Protein AF-A0A944SPV6-F1 (afdb_monomer)

Sequence (158 aa):
MVSVSSLAFTHEIPKPSINSGLVVVYDKAFDSLSGSGVTIDNSDIAVNFSLTYPVSPSIAFETGVISGFEASVDLPDSNSGTFHGKSYSTDGTLTLKAQTDTSYLAGMKFSTSVNKPLNFYARTGLIFWDVDFKVSGSGTLTYNGSTYNSKSFLKVDG

Secondary structure (DSSP, 8-state):
-----------PPPPPEEEEEEEEEE--TTGGG--TT-EEE-EEEEEEEEEEEEEETTEEEEEEEE--EEEEEEEPTT-EEEETTEEEEEES-EEEEEEE--EEEEEEEEES-SS-SS--EEEEEEEE-EEEEEEEESSEEEETTEEESSSEEEEEE-

Foldseek 3Di:
DDDDDDDDDPDPQDDKDKDKDKDKFFACQCVVVDDPPKDWFGIDIKIKIKIWGGPDLFKTKIKIKIAKDKIKMKDAAFDWDDHPNWTKTKHHIKMKMWIKHIKMWTWMKGWPDRPDPDIDIDIDTDIWIKIWIWMADDIWMQINNDIDYTGTDDIDTD

Mean predicted aligned error: 8.21 Å

pLDDT: mean 84.53, std 17.23, range [20.25, 96.44]

Radius of gyration: 22.78 Å; Cα contacts (8 Å, |Δi|>4): 383; chains: 1; bounding box: 41×46×62 Å

Structure (mmCIF, N/CA/C/O backbone):
data_AF-A0A944SPV6-F1
#
_entry.id   AF-A0A944SPV6-F1
#
loop_
_atom_site.group_PDB
_atom_site.id
_atom_site.type_symbol
_atom_site.label_atom_id
_atom_site.label_alt_id
_atom_site.label_comp_id
_atom_site.label_asym_id
_atom_site.label_entity_id
_atom_site.label_seq_id
_atom_site.pdbx_PDB_ins_code
_atom_site.Cartn_x
_atom_site.Cartn_y
_atom_site.Cartn_z
_atom_site.occupancy
_atom_site.B_iso_or_equiv
_atom_site.auth_seq_id
_atom_site.auth_comp_id
_atom_site.auth_asym_id
_atom_site.auth_atom_id
_atom_site.pdbx_PDB_model_num
ATOM 1 N N . MET A 1 1 ? -12.931 -37.633 37.323 1.00 31.72 1 MET A N 1
ATOM 2 C CA . MET A 1 1 ? -13.754 -36.482 37.749 1.00 31.72 1 MET A CA 1
ATOM 3 C C . MET A 1 1 ? -13.170 -35.253 37.069 1.00 31.72 1 MET A C 1
ATOM 5 O O . MET A 1 1 ? -12.058 -34.876 37.407 1.00 31.72 1 MET A O 1
ATOM 9 N N . VAL A 1 2 ? -13.819 -34.732 36.025 1.00 22.44 2 VAL A N 1
ATOM 10 C CA . VAL A 1 2 ? -13.346 -33.549 35.285 1.00 22.44 2 VAL A CA 1
ATOM 11 C C . VAL A 1 2 ? -14.117 -32.350 35.823 1.00 22.44 2 VAL A C 1
ATOM 13 O O . VAL A 1 2 ? -15.338 -32.311 35.706 1.00 22.44 2 VAL A O 1
ATOM 16 N N . SER A 1 3 ? -13.417 -31.419 36.467 1.00 20.25 3 SER A N 1
ATOM 17 C CA . SER A 1 3 ? -13.987 -30.145 36.907 1.00 20.25 3 SER A CA 1
ATOM 18 C C . SER A 1 3 ? -13.874 -29.149 35.759 1.00 20.25 3 SER A C 1
ATOM 20 O O . SER A 1 3 ? -12.768 -28.754 35.400 1.00 20.25 3 SER A O 1
ATOM 22 N N . VAL A 1 4 ? -15.006 -28.751 35.180 1.00 25.20 4 VAL A N 1
ATOM 23 C CA . VAL A 1 4 ? -15.086 -27.585 34.293 1.00 25.20 4 VAL A CA 1
ATOM 24 C C . VAL A 1 4 ? -15.522 -26.410 35.157 1.00 25.20 4 VAL A C 1
ATOM 26 O O . VAL A 1 4 ? -16.665 -26.351 35.600 1.00 25.20 4 VAL A O 1
ATOM 29 N N . SER A 1 5 ? -14.602 -25.490 35.429 1.00 23.42 5 SER A N 1
ATOM 30 C CA . SER A 1 5 ? -14.904 -24.255 36.151 1.00 23.42 5 SER A CA 1
ATOM 31 C C . SER A 1 5 ? -15.260 -23.168 35.137 1.00 23.42 5 SER A C 1
ATOM 33 O O . SER A 1 5 ? -14.377 -22.650 34.458 1.00 23.42 5 SER A O 1
ATOM 35 N N . SER A 1 6 ? -16.542 -22.818 35.013 1.00 26.31 6 SER A N 1
ATOM 36 C CA . SER A 1 6 ? -16.965 -21.627 34.267 1.00 26.31 6 SER A CA 1
ATOM 37 C C . SER A 1 6 ? -16.944 -20.409 35.191 1.00 26.31 6 SER A C 1
ATOM 39 O O . SER A 1 6 ? -17.763 -20.308 36.104 1.00 26.31 6 SER A O 1
ATOM 41 N N . LEU A 1 7 ? -16.029 -19.470 34.953 1.00 25.59 7 LEU A N 1
ATOM 42 C CA . LEU A 1 7 ? -16.092 -18.132 35.540 1.00 25.59 7 LEU A CA 1
ATOM 43 C C . LEU A 1 7 ? -16.896 -17.241 34.588 1.00 25.59 7 LEU A C 1
ATOM 45 O O . LEU A 1 7 ? -16.392 -16.830 33.546 1.00 25.59 7 LEU A O 1
ATOM 49 N N . ALA A 1 8 ? -18.156 -16.972 34.925 1.00 29.92 8 ALA A N 1
ATOM 50 C CA . ALA A 1 8 ? -18.963 -15.975 34.231 1.00 29.92 8 ALA A CA 1
ATOM 51 C C . ALA A 1 8 ? -18.825 -14.636 34.966 1.00 29.92 8 ALA A C 1
ATOM 53 O O . ALA A 1 8 ? -19.348 -14.468 36.066 1.00 29.92 8 ALA A O 1
ATOM 54 N N . PHE A 1 9 ? -18.114 -13.683 34.365 1.00 32.88 9 PHE A N 1
ATOM 55 C CA . PHE A 1 9 ? -18.128 -12.293 34.812 1.00 32.88 9 PHE A CA 1
ATOM 56 C C . PHE A 1 9 ? -19.240 -11.562 34.062 1.00 32.88 9 PHE A C 1
ATOM 58 O O . PHE A 1 9 ? -19.136 -11.353 32.855 1.00 32.88 9 PHE A O 1
ATOM 65 N N . THR A 1 10 ? -20.295 -11.143 34.761 1.00 35.97 10 THR A N 1
ATOM 66 C CA . THR A 1 10 ? -21.207 -10.129 34.220 1.00 35.97 10 THR A CA 1
ATOM 67 C C . THR A 1 10 ? -20.560 -8.764 34.460 1.00 35.97 10 THR A C 1
ATOM 69 O O . THR A 1 10 ? -20.739 -8.144 35.506 1.00 35.97 10 THR A O 1
ATOM 72 N N . HIS A 1 11 ? -19.734 -8.319 33.522 1.00 43.91 11 HIS A N 1
ATOM 73 C CA . HIS A 1 11 ? -19.372 -6.909 33.399 1.00 43.91 11 HIS A CA 1
ATOM 74 C C . HIS A 1 11 ? -20.128 -6.367 32.188 1.00 43.91 11 HIS A C 1
ATOM 76 O O . HIS A 1 11 ? -20.293 -7.112 31.221 1.00 43.91 11 HIS A O 1
ATOM 82 N N . GLU A 1 12 ? -20.622 -5.126 32.236 1.00 48.47 12 GLU A N 1
ATOM 83 C CA . GLU A 1 12 ? -21.206 -4.495 31.047 1.00 48.47 12 GLU A CA 1
ATOM 84 C C . GLU A 1 12 ? -20.219 -4.660 29.889 1.00 48.47 12 GLU A C 1
ATOM 86 O O . GLU A 1 12 ? -19.083 -4.189 29.961 1.00 48.47 12 GLU A O 1
ATOM 91 N N . ILE A 1 13 ? -20.624 -5.395 28.850 1.00 56.00 13 ILE A N 1
ATOM 92 C CA . ILE A 1 13 ? -19.838 -5.492 27.625 1.00 56.00 13 ILE A CA 1
ATOM 93 C C . ILE A 1 13 ? -19.772 -4.056 27.096 1.00 56.00 13 ILE A C 1
ATOM 95 O O . ILE A 1 13 ? -20.835 -3.457 26.889 1.00 56.00 13 ILE A O 1
ATOM 99 N N . PRO A 1 14 ? -18.571 -3.467 26.929 1.00 61.47 14 PRO A N 1
ATOM 100 C CA . PRO A 1 14 ? -18.457 -2.116 26.402 1.00 61.47 14 PRO A CA 1
ATOM 101 C C . PRO A 1 14 ? -19.241 -1.999 25.085 1.00 61.47 14 PRO A C 1
ATOM 103 O O . PRO A 1 14 ? -19.463 -2.980 24.379 1.00 61.47 14 PRO A O 1
ATOM 106 N N . LYS A 1 15 ? -19.741 -0.814 24.743 1.00 76.50 15 LYS A N 1
ATOM 107 C CA . LYS A 1 15 ? -20.532 -0.677 23.511 1.00 76.50 15 LYS A CA 1
ATOM 108 C C . LYS A 1 15 ? -19.613 -0.783 22.287 1.00 76.50 15 LYS A C 1
ATOM 110 O O . LYS A 1 15 ? -18.473 -0.317 22.365 1.00 76.50 15 LYS A O 1
ATOM 115 N N . PRO A 1 16 ? -20.089 -1.351 21.162 1.00 81.50 16 PRO A N 1
ATOM 116 C CA . PRO A 1 16 ? -19.362 -1.277 19.903 1.00 81.50 16 PRO A CA 1
ATOM 117 C C . PRO A 1 16 ? -18.999 0.173 19.579 1.00 81.50 16 PRO A C 1
ATOM 119 O O . PRO A 1 16 ? -19.791 1.084 19.833 1.00 81.50 16 PRO A O 1
ATOM 122 N N . SER A 1 17 ? -17.812 0.385 19.020 1.00 80.25 17 SER A N 1
ATOM 123 C CA . SER A 1 17 ? -17.331 1.721 18.670 1.00 80.25 17 SER A CA 1
ATOM 124 C C . SER A 1 17 ? -16.878 1.779 17.225 1.00 80.25 17 SER A C 1
ATOM 126 O O . SER A 1 17 ? -16.256 0.842 16.725 1.00 80.25 17 SER A O 1
ATOM 128 N N . ILE A 1 18 ? -17.146 2.912 16.587 1.00 81.25 18 ILE A N 1
ATOM 129 C CA . ILE A 1 18 ? -16.643 3.239 15.258 1.00 81.25 18 ILE A CA 1
ATO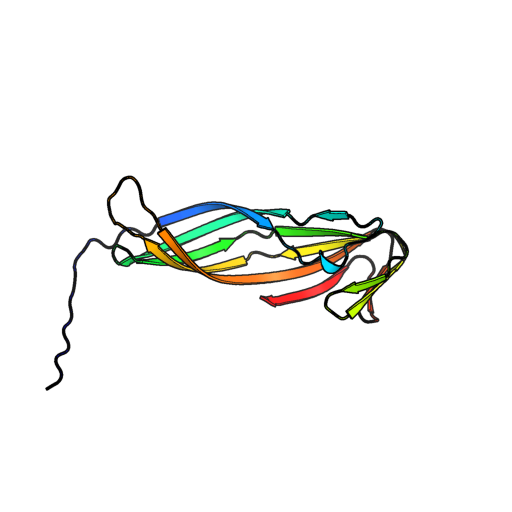M 130 C C . ILE A 1 18 ? -15.437 4.158 15.426 1.00 81.25 18 ILE A C 1
ATOM 132 O O . ILE A 1 18 ? -15.478 5.098 16.220 1.00 81.25 18 ILE A O 1
ATOM 136 N N . ASN A 1 19 ? -14.377 3.886 14.676 1.00 80.06 19 ASN A N 1
ATOM 137 C CA . ASN A 1 19 ? -13.201 4.731 14.590 1.00 80.06 19 ASN A CA 1
ATOM 138 C C . ASN A 1 19 ? -12.946 5.109 13.131 1.00 80.06 19 ASN A C 1
ATOM 140 O O . ASN A 1 19 ? -13.104 4.288 12.233 1.00 80.06 19 ASN A O 1
ATOM 144 N N . SER A 1 20 ? -12.515 6.343 12.904 1.00 85.12 20 SER A N 1
ATOM 145 C CA . SER A 1 20 ? -12.103 6.821 11.588 1.00 85.12 20 SER A CA 1
ATOM 146 C C . SER A 1 20 ? -10.866 7.690 11.719 1.00 85.12 20 SER A C 1
ATOM 148 O O . SER A 1 20 ? -10.722 8.415 12.705 1.00 85.12 20 SER A O 1
ATOM 150 N N . GLY A 1 21 ? -9.993 7.663 10.723 1.00 83.44 21 GLY A N 1
ATOM 151 C CA . GLY A 1 21 ? -8.818 8.521 10.716 1.00 83.44 21 GLY A CA 1
ATOM 152 C C . GLY A 1 21 ? -8.068 8.483 9.400 1.00 83.44 21 GLY A C 1
ATOM 153 O O . GLY A 1 21 ? -8.480 7.822 8.451 1.00 83.44 21 GLY A O 1
ATOM 154 N N . LEU A 1 22 ? -6.944 9.187 9.371 1.00 86.00 22 LEU A N 1
ATOM 155 C CA . LEU A 1 22 ? -5.997 9.151 8.265 1.00 86.00 22 LEU A CA 1
ATOM 156 C C . LEU A 1 22 ? -4.824 8.243 8.634 1.00 86.00 22 LEU A C 1
ATOM 158 O O . LEU A 1 22 ? -4.413 8.191 9.796 1.00 86.00 22 LEU A O 1
ATOM 162 N N . VAL A 1 23 ? -4.303 7.524 7.650 1.00 87.50 23 VAL A N 1
ATOM 163 C CA . VAL A 1 23 ? -3.104 6.694 7.743 1.00 87.50 23 VAL A CA 1
ATOM 164 C C . VAL A 1 23 ? -2.141 7.180 6.677 1.00 87.50 23 VAL A C 1
ATOM 166 O O . VAL A 1 23 ? -2.518 7.289 5.516 1.00 87.50 23 VAL A O 1
ATOM 169 N N . VAL A 1 24 ? -0.904 7.467 7.071 1.00 89.94 24 VAL A N 1
ATOM 170 C CA . VAL A 1 24 ? 0.181 7.660 6.108 1.00 89.94 24 VAL A CA 1
ATOM 171 C C . VAL A 1 24 ? 0.720 6.280 5.765 1.00 89.94 24 VAL A C 1
ATOM 173 O O . VAL A 1 24 ? 1.150 5.547 6.660 1.00 89.94 24 VAL A O 1
ATOM 176 N N . VAL A 1 25 ? 0.656 5.922 4.491 1.00 91.62 25 VAL A N 1
ATOM 177 C CA . VAL A 1 25 ? 1.162 4.657 3.971 1.00 91.62 25 VAL A CA 1
ATOM 178 C C . VAL A 1 25 ? 2.511 4.917 3.324 1.00 91.62 25 VAL A C 1
ATOM 180 O O . VAL A 1 25 ? 2.673 5.897 2.606 1.00 91.62 25 VAL A O 1
ATOM 183 N N . TYR A 1 26 ? 3.473 4.042 3.608 1.00 93.06 26 TYR A N 1
ATOM 184 C CA . TYR A 1 26 ? 4.760 4.010 2.929 1.00 93.06 26 TYR A CA 1
ATOM 185 C C . TYR A 1 26 ? 4.887 2.670 2.213 1.00 93.06 26 TYR A C 1
ATOM 187 O O . TYR A 1 26 ? 4.998 1.637 2.875 1.00 93.06 26 TYR A O 1
ATOM 195 N N . ASP A 1 27 ? 4.877 2.689 0.888 1.00 91.31 27 ASP A N 1
ATOM 196 C CA . ASP A 1 27 ? 5.054 1.510 0.047 1.00 91.31 27 ASP A CA 1
ATOM 197 C C . ASP A 1 27 ? 6.405 1.597 -0.668 1.00 91.31 27 ASP A C 1
ATOM 199 O O . ASP A 1 27 ? 6.788 2.641 -1.175 1.00 91.31 27 ASP A O 1
ATOM 203 N N . LYS A 1 28 ? 7.151 0.493 -0.659 1.00 92.00 28 LYS A N 1
ATOM 204 C CA . LYS A 1 28 ? 8.492 0.369 -1.244 1.00 92.00 28 LYS A CA 1
ATOM 205 C C . LYS A 1 28 ? 8.500 -0.498 -2.497 1.00 92.00 28 LYS A C 1
ATOM 207 O O . LYS A 1 28 ? 9.561 -0.986 -2.890 1.00 92.00 28 LYS A O 1
ATOM 212 N N . ALA A 1 29 ? 7.338 -0.716 -3.114 1.00 89.62 29 ALA A N 1
ATOM 213 C CA . ALA A 1 29 ? 7.184 -1.549 -4.300 1.00 89.62 29 ALA A CA 1
ATOM 214 C C . ALA A 1 29 ? 8.217 -1.222 -5.390 1.00 89.62 29 ALA A C 1
ATOM 216 O O . ALA A 1 29 ? 8.722 -2.136 -6.035 1.00 89.62 29 ALA A O 1
ATOM 217 N N . PHE A 1 30 ? 8.594 0.052 -5.553 1.00 94.38 30 PHE A N 1
ATOM 218 C CA . PHE A 1 30 ? 9.522 0.503 -6.593 1.00 94.38 30 PHE A CA 1
ATOM 219 C C . PHE A 1 30 ? 10.966 0.757 -6.134 1.00 94.38 30 PHE A C 1
ATOM 221 O O . PHE A 1 30 ? 11.799 1.092 -6.975 1.00 94.38 30 PHE A O 1
ATOM 228 N N . ASP A 1 31 ? 11.324 0.542 -4.861 1.00 92.81 31 ASP A N 1
ATOM 229 C CA . ASP A 1 31 ? 12.672 0.854 -4.336 1.00 92.81 31 ASP A CA 1
ATOM 230 C C . ASP A 1 31 ? 13.800 0.150 -5.114 1.00 92.81 31 ASP A C 1
ATOM 232 O O . ASP A 1 31 ? 14.894 0.697 -5.286 1.00 92.81 31 ASP A O 1
ATOM 236 N N . SER A 1 32 ? 13.536 -1.051 -5.644 1.00 91.25 32 SER A N 1
ATOM 237 C CA . SER A 1 32 ? 14.509 -1.806 -6.445 1.00 91.25 32 SER A CA 1
ATOM 238 C C . SER A 1 32 ? 14.837 -1.166 -7.799 1.00 91.25 32 SER A C 1
ATOM 240 O O . SER A 1 32 ? 15.793 -1.583 -8.444 1.00 91.25 32 SER A O 1
ATOM 242 N N . LEU A 1 33 ? 14.033 -0.198 -8.251 1.00 91.38 33 LEU A N 1
ATOM 243 C CA . LEU A 1 33 ? 14.228 0.540 -9.502 1.00 91.38 33 LEU A CA 1
ATOM 244 C C . LEU A 1 33 ? 15.070 1.807 -9.321 1.00 91.38 33 LEU A C 1
ATOM 246 O O . LEU A 1 33 ? 15.334 2.504 -10.299 1.00 91.38 33 LEU A O 1
ATOM 250 N N . SER A 1 34 ? 15.478 2.120 -8.088 1.00 90.81 34 SER A N 1
ATOM 251 C CA . SER A 1 34 ? 16.285 3.301 -7.793 1.00 90.81 34 SER A CA 1
ATOM 252 C C . SER A 1 34 ? 17.567 3.344 -8.635 1.00 90.81 34 SER A C 1
ATOM 254 O O . SER A 1 34 ? 18.259 2.346 -8.836 1.00 90.81 34 SER A O 1
ATOM 256 N N . GLY A 1 35 ? 17.879 4.526 -9.161 1.00 87.94 35 GLY A N 1
ATOM 257 C CA . GLY A 1 35 ? 18.978 4.704 -10.100 1.00 87.94 35 GLY A CA 1
ATOM 258 C C . GLY A 1 35 ? 19.042 6.118 -10.662 1.00 87.94 35 GLY A C 1
ATOM 259 O O . GLY A 1 35 ? 18.296 7.010 -10.259 1.00 87.94 35 GLY A O 1
ATOM 260 N N . SER A 1 36 ? 19.963 6.334 -11.599 1.00 87.44 36 SER A N 1
ATOM 261 C CA . SER A 1 36 ? 20.144 7.640 -12.237 1.00 87.44 36 SER A CA 1
ATOM 262 C C . SER A 1 36 ? 18.884 8.063 -12.995 1.00 87.44 36 SER A C 1
ATOM 264 O O . SER A 1 36 ? 18.389 7.316 -13.834 1.00 87.44 36 SER A O 1
ATOM 266 N N . GLY A 1 37 ? 18.387 9.273 -12.726 1.00 86.38 37 GLY A N 1
ATOM 267 C CA . GLY A 1 37 ? 17.226 9.847 -13.416 1.00 86.38 37 GLY A CA 1
ATOM 268 C C . GLY A 1 37 ? 15.868 9.263 -13.013 1.00 86.38 37 GLY A C 1
ATOM 269 O O . GLY A 1 37 ? 14.864 9.669 -13.588 1.00 86.38 37 GLY A O 1
ATOM 270 N N . VAL A 1 38 ? 15.829 8.345 -12.042 1.00 93.81 38 VAL A N 1
ATOM 271 C CA . VAL A 1 38 ? 14.594 7.751 -11.514 1.00 93.81 38 VAL A CA 1
ATOM 272 C C . VAL A 1 38 ? 14.086 8.577 -10.334 1.00 93.81 38 VAL A C 1
ATOM 274 O O . VAL A 1 38 ? 14.849 8.864 -9.411 1.00 93.81 38 VAL A O 1
ATOM 277 N N . THR A 1 39 ? 12.799 8.927 -10.342 1.00 94.94 39 THR A N 1
ATOM 278 C CA . THR A 1 39 ? 12.129 9.586 -9.205 1.00 94.94 39 THR A CA 1
ATOM 279 C C . THR A 1 39 ? 11.097 8.638 -8.621 1.00 94.94 39 THR A C 1
ATOM 281 O O . THR A 1 39 ? 10.276 8.117 -9.363 1.00 94.94 39 THR A O 1
ATOM 284 N N . ILE A 1 40 ? 11.141 8.398 -7.311 1.00 95.81 40 ILE A N 1
ATOM 285 C CA . ILE A 1 40 ? 10.229 7.480 -6.620 1.00 95.81 40 ILE A CA 1
ATOM 286 C C . ILE A 1 40 ? 9.404 8.276 -5.611 1.00 95.81 40 ILE A C 1
ATOM 288 O O . ILE A 1 40 ? 9.973 8.987 -4.780 1.00 95.81 40 ILE A O 1
ATOM 292 N N . ASP A 1 41 ? 8.085 8.114 -5.667 1.00 96.44 41 ASP A N 1
ATOM 293 C CA . ASP A 1 41 ? 7.152 8.552 -4.635 1.00 96.44 41 ASP A CA 1
ATOM 294 C C . ASP A 1 41 ? 6.552 7.329 -3.933 1.00 96.44 41 ASP A C 1
ATOM 296 O O . ASP A 1 41 ? 5.812 6.540 -4.522 1.00 96.44 41 ASP A O 1
ATOM 300 N N . ASN A 1 42 ? 6.910 7.173 -2.662 1.00 94.44 42 ASN A N 1
ATOM 301 C CA . ASN A 1 42 ? 6.599 6.003 -1.846 1.00 94.44 42 ASN A CA 1
ATOM 302 C C . ASN A 1 42 ? 5.504 6.271 -0.810 1.00 94.44 42 ASN A C 1
ATOM 304 O O . ASN A 1 42 ? 5.254 5.399 0.020 1.00 94.44 42 ASN A O 1
ATOM 308 N N . SER A 1 43 ? 4.924 7.472 -0.759 1.00 91.62 43 SER A N 1
ATOM 309 C CA . SER A 1 43 ? 4.021 7.837 0.332 1.00 91.62 43 SER A CA 1
ATOM 310 C C . SER A 1 43 ? 2.686 8.367 -0.141 1.00 91.62 43 SER A C 1
ATOM 312 O O . SER A 1 43 ? 2.633 9.241 -0.996 1.00 91.62 43 SER A O 1
ATOM 314 N N . ASP A 1 44 ? 1.622 7.915 0.512 1.00 93.50 44 ASP A N 1
ATOM 315 C CA . ASP A 1 44 ? 0.271 8.401 0.261 1.00 93.50 44 ASP A CA 1
ATOM 316 C C . ASP A 1 44 ? -0.551 8.425 1.557 1.00 93.50 44 ASP A C 1
ATOM 318 O O . ASP A 1 44 ? -0.172 7.848 2.583 1.00 93.50 44 ASP A O 1
ATOM 322 N N . ILE A 1 45 ? -1.675 9.136 1.535 1.00 88.00 45 ILE A N 1
ATOM 323 C CA . ILE A 1 45 ? -2.596 9.255 2.660 1.00 88.00 45 ILE A CA 1
ATOM 324 C C . ILE A 1 45 ? -3.857 8.457 2.350 1.00 88.00 45 ILE A C 1
ATOM 326 O O . ILE A 1 45 ? -4.645 8.818 1.482 1.00 88.00 45 ILE A O 1
ATOM 330 N N . ALA A 1 46 ? -4.103 7.427 3.154 1.00 91.38 46 ALA A N 1
ATOM 331 C CA . ALA A 1 46 ? -5.331 6.652 3.117 1.00 91.38 46 ALA A CA 1
ATOM 332 C C . ALA A 1 46 ? -6.274 7.038 4.263 1.00 91.38 46 ALA A C 1
ATOM 334 O O . ALA A 1 46 ? -5.859 7.432 5.356 1.00 91.38 46 ALA A O 1
ATOM 335 N N . VAL A 1 47 ? -7.572 6.867 4.046 1.00 88.56 47 VAL A N 1
ATOM 336 C CA . VAL A 1 47 ? -8.599 6.969 5.083 1.00 88.56 47 VAL A CA 1
ATOM 337 C C . VAL A 1 47 ? -8.843 5.580 5.661 1.00 88.56 47 VAL A C 1
ATOM 339 O O . VAL A 1 47 ? -9.091 4.638 4.917 1.00 88.56 47 VAL A O 1
ATOM 342 N N . ASN A 1 48 ? -8.825 5.444 6.987 1.00 87.56 48 ASN A N 1
ATOM 343 C CA . ASN A 1 48 ? -9.268 4.232 7.671 1.00 87.56 48 ASN A CA 1
ATOM 344 C C . ASN A 1 48 ? -10.647 4.427 8.298 1.00 87.56 48 ASN A C 1
ATOM 346 O O . ASN A 1 48 ? -10.948 5.482 8.861 1.00 87.56 48 ASN A O 1
ATOM 350 N N . PHE A 1 49 ? -11.448 3.369 8.253 1.00 86.31 49 PHE A N 1
ATOM 351 C CA . PHE A 1 49 ? -12.687 3.239 9.001 1.00 86.31 49 PHE A CA 1
ATOM 352 C C . PHE A 1 49 ? -12.723 1.860 9.650 1.00 86.31 49 PHE A C 1
ATOM 354 O O . PHE A 1 49 ? -12.557 0.855 8.964 1.00 86.31 49 PHE A O 1
ATOM 361 N N . SER A 1 50 ? -12.949 1.782 10.958 1.00 86.94 50 SER A N 1
ATOM 362 C CA . SER A 1 50 ? -13.014 0.508 11.668 1.00 86.94 50 SER A CA 1
ATOM 363 C C . SER A 1 50 ? -14.165 0.429 12.661 1.00 86.94 50 SER A C 1
ATOM 365 O O . SER A 1 50 ? -14.569 1.408 13.287 1.00 86.94 50 SER A O 1
ATOM 367 N N . LEU A 1 51 ? -14.682 -0.785 12.808 1.00 89.19 51 LEU A N 1
ATOM 368 C CA . LEU A 1 51 ? -15.641 -1.193 13.814 1.00 89.19 51 LEU A CA 1
ATOM 369 C C . LEU A 1 51 ? -14.914 -2.043 14.857 1.00 89.19 51 LEU A C 1
ATOM 371 O O . LEU A 1 51 ? -14.294 -3.056 14.538 1.00 89.19 51 LEU A O 1
ATOM 375 N N . THR A 1 52 ? -15.009 -1.633 16.116 1.00 90.19 5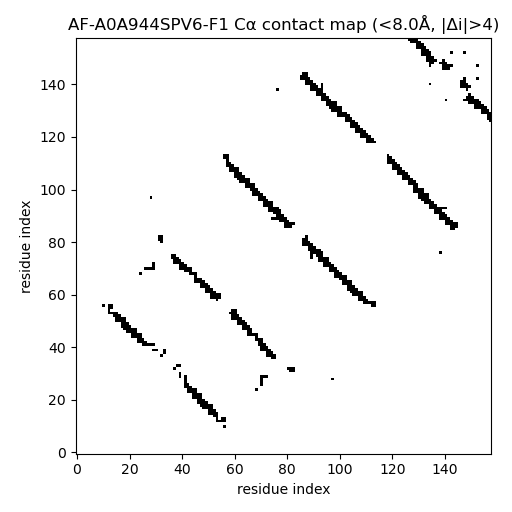2 THR A N 1
ATOM 376 C CA . THR A 1 52 ? -14.481 -2.365 17.269 1.00 90.19 52 THR A CA 1
ATOM 377 C C . THR A 1 52 ? -15.639 -2.992 18.035 1.00 90.19 52 THR A C 1
ATOM 379 O O . THR A 1 52 ? -16.511 -2.278 18.533 1.00 90.19 52 THR A O 1
ATOM 382 N N . TYR A 1 53 ? -15.636 -4.317 18.154 1.00 90.44 53 TYR A N 1
ATOM 383 C CA . TYR A 1 53 ? -16.597 -5.086 18.933 1.00 90.44 53 TYR A CA 1
ATOM 384 C C . TYR A 1 53 ? -15.914 -5.681 20.175 1.00 90.44 53 TYR A C 1
ATOM 386 O O . TYR A 1 53 ? -15.124 -6.620 20.057 1.00 90.44 53 TYR A O 1
ATOM 394 N N . PRO A 1 54 ? -16.163 -5.147 21.376 1.00 88.69 54 PRO A N 1
ATOM 395 C CA . PRO A 1 54 ? -15.564 -5.660 22.602 1.00 88.69 54 PRO A CA 1
ATOM 396 C C . PRO A 1 54 ? -16.140 -7.033 22.961 1.00 88.69 54 PRO A C 1
ATOM 398 O O . PRO A 1 54 ? -17.349 -7.235 22.984 1.00 88.69 54 PRO A O 1
ATOM 401 N N . VAL A 1 55 ? -15.249 -7.976 23.263 1.00 88.38 55 VAL A N 1
ATOM 402 C CA . VAL A 1 55 ? -15.589 -9.345 23.690 1.00 88.38 55 VAL A CA 1
ATOM 403 C C . VAL A 1 55 ? -15.281 -9.569 25.170 1.00 88.38 55 VAL A C 1
ATOM 405 O O . VAL A 1 55 ? -15.803 -10.489 25.792 1.00 88.38 55 VAL A O 1
ATOM 408 N N . SER A 1 56 ? -14.436 -8.716 25.751 1.00 84.44 56 SER A N 1
ATOM 409 C CA . SER A 1 56 ? -14.161 -8.642 27.182 1.00 84.44 56 SER A CA 1
ATOM 410 C C . SER A 1 56 ? -13.777 -7.202 27.559 1.00 84.44 56 SER A C 1
ATOM 412 O O . SER A 1 56 ? -13.575 -6.371 26.670 1.00 84.44 56 SER A O 1
ATOM 414 N N . PRO A 1 57 ? -13.629 -6.871 28.854 1.00 82.19 57 PRO A N 1
ATOM 415 C CA . PRO A 1 57 ? -13.278 -5.511 29.264 1.00 82.19 57 PRO A CA 1
ATOM 416 C C . PRO A 1 57 ? -11.925 -5.018 28.711 1.00 82.19 57 PRO A C 1
ATOM 418 O O . PRO A 1 57 ? -11.707 -3.816 28.583 1.00 82.19 57 PRO A O 1
ATOM 421 N N . SER A 1 58 ? -11.023 -5.936 28.349 1.00 85.31 58 SER A N 1
ATOM 422 C CA . SER A 1 58 ? -9.683 -5.622 27.834 1.00 85.31 58 SER A CA 1
ATOM 423 C C . SER A 1 58 ? -9.441 -6.103 26.404 1.00 85.31 58 SER A C 1
ATOM 425 O O . SER A 1 58 ? -8.367 -5.841 25.869 1.00 85.31 58 SER A O 1
ATOM 427 N N . ILE A 1 59 ? -10.386 -6.815 25.785 1.00 88.31 59 ILE A N 1
ATOM 428 C CA . ILE A 1 59 ? -10.205 -7.430 24.465 1.00 88.31 59 ILE A CA 1
ATOM 429 C C . ILE A 1 59 ? -11.381 -7.068 23.566 1.00 88.31 59 ILE A C 1
ATOM 431 O O . ILE A 1 59 ? -12.542 -7.214 23.950 1.00 88.31 59 ILE A O 1
ATOM 435 N N . ALA A 1 60 ? -11.079 -6.653 22.342 1.00 90.38 60 ALA A N 1
ATOM 436 C CA . ALA A 1 60 ? -12.068 -6.422 21.304 1.00 90.38 60 ALA A CA 1
ATOM 437 C C . ALA A 1 60 ? -11.641 -7.047 19.979 1.00 90.38 60 ALA A C 1
ATOM 439 O O . ALA A 1 60 ? -10.455 -7.126 19.679 1.00 90.38 60 ALA A O 1
ATOM 440 N N . PHE A 1 61 ? -12.617 -7.468 19.188 1.00 94.06 61 PHE A N 1
ATOM 441 C CA . PHE A 1 61 ? -12.437 -7.729 17.770 1.00 94.06 61 PHE A CA 1
ATOM 442 C C . PHE A 1 61 ? -12.477 -6.401 17.008 1.00 94.06 61 PHE A C 1
ATOM 444 O O . PHE A 1 61 ? -13.283 -5.527 17.326 1.00 94.06 61 PHE A O 1
ATOM 451 N N . GLU A 1 62 ? -11.621 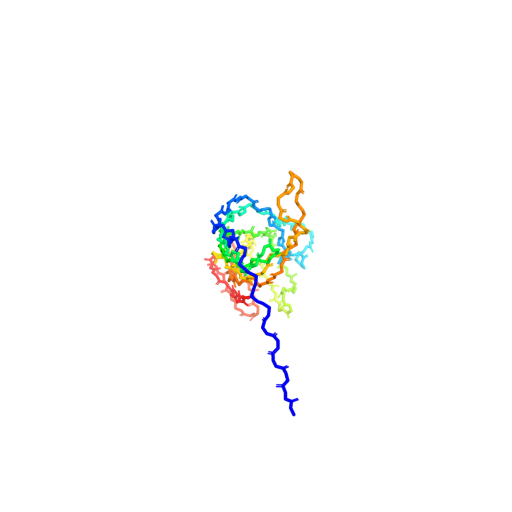-6.240 16.008 1.00 92.31 62 GLU A N 1
ATOM 452 C CA . GLU A 1 62 ? -11.623 -5.090 15.111 1.00 92.31 62 GLU A CA 1
ATOM 453 C C . GLU A 1 62 ? -11.725 -5.564 13.669 1.00 92.31 62 GLU A C 1
ATOM 455 O O . GLU A 1 62 ? -11.001 -6.455 13.236 1.00 92.31 62 GLU A O 1
ATOM 460 N N . THR A 1 63 ? -12.609 -4.929 12.913 1.00 94.69 63 THR A N 1
ATOM 461 C CA . THR A 1 63 ? -12.638 -5.036 11.458 1.00 94.69 63 THR A CA 1
ATOM 462 C C . THR A 1 63 ? -12.714 -3.645 10.862 1.00 94.69 63 THR A C 1
ATOM 464 O O . THR A 1 63 ? -13.194 -2.718 11.513 1.00 94.69 63 THR A O 1
ATOM 467 N N . GLY A 1 64 ? -12.225 -3.460 9.648 1.00 92.75 64 GLY A N 1
ATOM 468 C CA . GLY A 1 64 ? -12.303 -2.166 9.006 1.00 92.75 64 GLY A CA 1
ATOM 469 C C . GLY A 1 64 ? -11.859 -2.189 7.566 1.00 92.75 64 GLY A C 1
ATOM 470 O O . GLY A 1 64 ? -11.484 -3.226 7.026 1.00 92.75 64 GLY A O 1
ATOM 471 N N . VAL A 1 65 ? -11.916 -1.012 6.973 1.00 94.44 65 VAL A N 1
ATOM 472 C CA . VAL A 1 65 ? -11.496 -0.741 5.611 1.00 94.44 65 VAL A CA 1
ATOM 473 C C . VAL A 1 65 ? -10.480 0.386 5.618 1.00 94.44 65 VAL A C 1
ATOM 475 O O . VAL A 1 65 ? -10.546 1.303 6.444 1.00 94.44 65 VAL A O 1
ATOM 478 N N . ILE A 1 66 ? -9.536 0.306 4.697 1.00 93.88 66 ILE A N 1
ATOM 479 C CA . ILE A 1 66 ? -8.570 1.354 4.400 1.00 93.88 66 ILE A CA 1
ATOM 480 C C . ILE A 1 66 ? -8.797 1.704 2.933 1.00 93.88 66 ILE A C 1
ATOM 482 O O . ILE A 1 66 ? -8.871 0.808 2.092 1.00 93.88 66 ILE A O 1
ATOM 486 N N . SER A 1 67 ? -8.990 2.986 2.631 1.00 93.06 67 SER A N 1
ATOM 487 C CA . SER A 1 67 ? -9.144 3.436 1.249 1.00 93.06 67 SER A CA 1
ATOM 488 C C . SER A 1 67 ? -7.913 3.071 0.427 1.00 93.06 67 SER A C 1
ATOM 490 O O . SER A 1 67 ? -6.831 2.876 0.982 1.00 93.06 67 SER A O 1
ATOM 492 N N . GLY A 1 68 ? -8.076 3.040 -0.893 1.00 92.75 68 GLY A N 1
ATOM 493 C CA . GLY A 1 68 ? -6.942 2.850 -1.785 1.00 92.75 68 GLY A CA 1
ATOM 494 C C . GLY A 1 68 ? -5.857 3.909 -1.587 1.00 92.75 68 GLY A C 1
ATOM 495 O O . GLY A 1 68 ? -6.142 5.021 -1.130 1.00 92.75 68 GLY A O 1
ATOM 496 N N . PHE A 1 69 ? -4.631 3.522 -1.914 1.00 93.38 69 PHE A N 1
ATOM 497 C CA . PHE A 1 69 ? -3.426 4.344 -1.844 1.00 93.38 69 PHE A CA 1
ATOM 498 C C . PHE A 1 69 ? -2.484 3.978 -2.993 1.00 93.38 69 PHE A C 1
ATOM 500 O O . PHE A 1 69 ? -2.570 2.877 -3.544 1.00 93.38 69 PHE A O 1
ATOM 507 N N . GLU A 1 70 ? -1.597 4.891 -3.370 1.00 95.50 70 GLU A N 1
ATOM 508 C CA . GLU A 1 70 ? -0.711 4.725 -4.522 1.00 95.50 70 GLU A CA 1
ATOM 509 C C . GLU A 1 70 ? 0.759 4.991 -4.173 1.00 95.50 70 GLU A C 1
ATOM 511 O O . GLU A 1 70 ? 1.084 5.939 -3.468 1.00 95.50 70 GLU A O 1
ATOM 516 N N . ALA A 1 71 ? 1.660 4.185 -4.735 1.00 95.88 71 ALA A N 1
ATOM 517 C CA . ALA A 1 71 ? 3.061 4.560 -4.923 1.00 95.88 71 ALA A CA 1
ATOM 518 C C . ALA A 1 71 ? 3.352 4.730 -6.414 1.00 95.88 71 ALA A C 1
ATOM 520 O O . ALA A 1 71 ? 2.699 4.111 -7.262 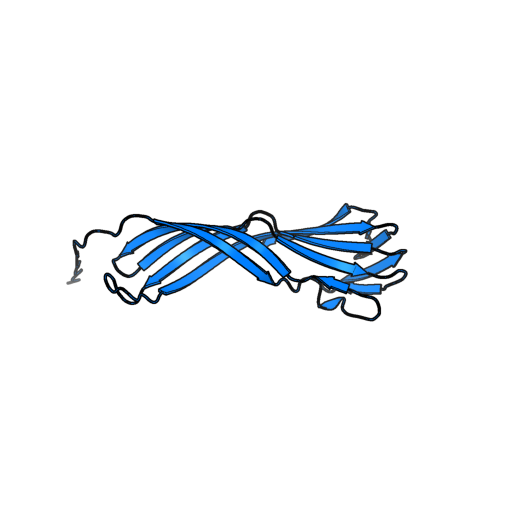1.00 95.88 71 ALA A O 1
ATOM 521 N N . SER A 1 72 ? 4.343 5.549 -6.757 1.00 96.44 72 SER A N 1
ATOM 522 C CA . SER A 1 72 ? 4.709 5.786 -8.150 1.00 96.44 72 SER A CA 1
ATOM 523 C C . SER A 1 72 ? 6.210 5.918 -8.369 1.00 96.44 72 SER A C 1
ATOM 525 O O . SER A 1 72 ? 6.979 6.224 -7.461 1.00 96.44 72 SER A O 1
ATOM 527 N N . VAL A 1 73 ? 6.637 5.652 -9.599 1.00 96.12 73 VAL A N 1
ATOM 528 C CA . VAL A 1 73 ? 8.014 5.849 -10.044 1.00 96.12 73 VAL A CA 1
ATOM 529 C C . VAL A 1 73 ? 8.031 6.399 -11.459 1.00 96.12 73 VAL A C 1
ATOM 531 O O . VAL A 1 73 ? 7.401 5.845 -12.360 1.00 96.12 73 VAL A O 1
ATOM 534 N N . ASP A 1 74 ? 8.799 7.460 -11.661 1.00 94.94 74 ASP A N 1
ATOM 535 C CA . ASP A 1 74 ? 9.115 8.001 -12.973 1.00 94.94 74 ASP A CA 1
ATOM 536 C C . ASP A 1 74 ? 10.440 7.416 -13.454 1.00 94.94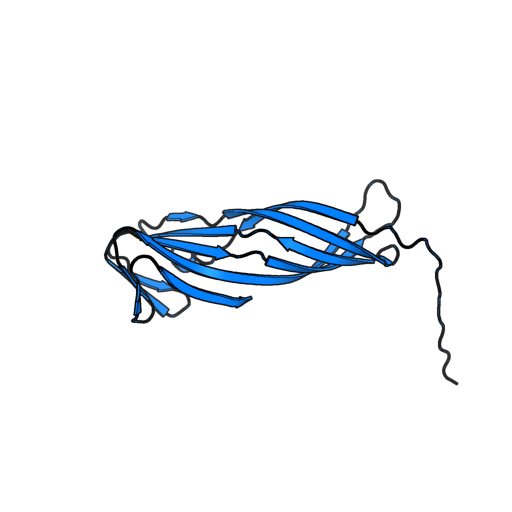 74 ASP A C 1
ATOM 538 O O . ASP A 1 74 ? 11.496 7.599 -12.839 1.00 94.94 74 ASP A O 1
ATOM 542 N N . LEU A 1 75 ? 10.371 6.697 -14.569 1.00 93.38 75 LEU A N 1
ATOM 543 C CA . LEU A 1 75 ? 11.499 6.104 -15.261 1.00 93.38 75 LEU A CA 1
ATOM 544 C C . LEU A 1 75 ? 11.906 6.989 -16.448 1.00 93.38 75 LEU A C 1
ATOM 546 O O . LEU A 1 75 ? 11.050 7.358 -17.261 1.00 93.38 75 LEU A O 1
ATOM 550 N N . PRO A 1 76 ? 13.207 7.296 -16.589 1.00 90.38 76 PRO A N 1
ATOM 551 C CA . PRO A 1 76 ? 13.720 7.996 -17.752 1.00 90.38 76 PRO A CA 1
ATOM 552 C C . PRO A 1 76 ? 13.652 7.112 -19.004 1.00 90.38 76 PRO A C 1
ATOM 554 O O . PRO A 1 76 ? 13.448 5.895 -18.939 1.00 90.38 76 PRO A O 1
ATOM 557 N N . ASP A 1 77 ? 13.854 7.751 -20.151 1.00 89.00 77 ASP A N 1
ATOM 558 C CA . ASP A 1 77 ? 13.980 7.069 -21.433 1.00 89.00 77 ASP A CA 1
ATOM 559 C C . ASP A 1 77 ? 15.138 6.052 -21.428 1.00 89.00 77 ASP A C 1
ATOM 561 O O . ASP A 1 77 ? 16.186 6.282 -20.818 1.00 89.00 77 ASP A O 1
ATOM 565 N N . SER A 1 78 ? 14.940 4.936 -22.134 1.00 86.81 78 SER A N 1
ATOM 566 C CA . SER A 1 78 ? 15.943 3.897 -22.378 1.00 86.81 78 SER A CA 1
ATOM 567 C C . SER A 1 78 ? 16.527 3.283 -21.097 1.00 86.81 78 SER A C 1
ATOM 569 O O . SER A 1 78 ? 17.716 2.962 -21.026 1.00 86.81 78 SER A O 1
ATOM 571 N N . ASN A 1 79 ? 15.692 3.104 -20.071 1.00 90.25 79 ASN A N 1
ATOM 572 C CA . ASN A 1 79 ? 16.067 2.474 -18.808 1.00 90.25 79 ASN A CA 1
ATOM 573 C C . ASN A 1 79 ? 15.793 0.963 -18.848 1.00 90.25 79 ASN A C 1
ATOM 575 O O . ASN A 1 79 ? 14.840 0.501 -19.470 1.00 90.25 79 ASN A O 1
ATOM 579 N N . SER A 1 80 ? 16.624 0.160 -18.188 1.00 91.06 80 SER A N 1
ATOM 580 C CA . SER A 1 80 ? 16.438 -1.290 -18.119 1.00 91.06 80 SER A CA 1
ATOM 581 C C . SER A 1 80 ? 17.049 -1.884 -16.859 1.00 91.06 80 SER A C 1
ATOM 583 O O . SER A 1 80 ? 17.962 -1.322 -16.254 1.00 91.06 80 SER A O 1
ATOM 585 N N . GLY A 1 81 ? 16.547 -3.049 -16.461 1.00 90.81 81 GLY A N 1
ATOM 586 C CA . GLY A 1 81 ? 17.041 -3.752 -15.286 1.00 90.81 81 GLY A CA 1
ATOM 587 C C . GLY A 1 81 ? 16.142 -4.908 -14.880 1.00 90.81 81 GLY A C 1
ATOM 588 O O . GLY A 1 81 ? 15.506 -5.549 -15.718 1.00 90.81 81 GLY A O 1
ATOM 589 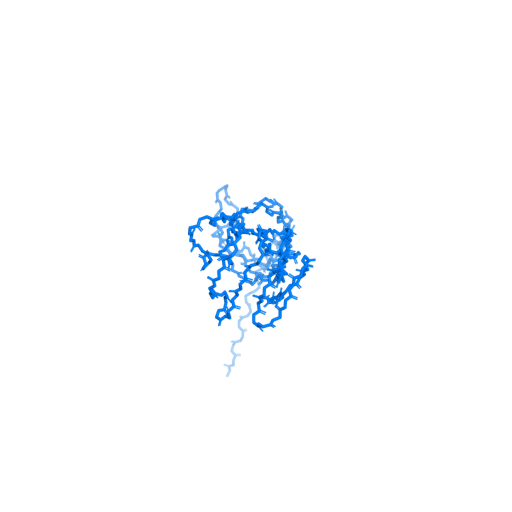N N . THR A 1 82 ? 16.078 -5.159 -13.574 1.00 91.12 82 THR A N 1
ATOM 590 C CA . THR A 1 82 ? 15.266 -6.229 -12.987 1.00 91.12 82 THR A CA 1
ATOM 591 C C . THR A 1 82 ? 14.250 -5.644 -12.011 1.00 91.12 82 THR A C 1
ATOM 593 O O . THR A 1 82 ? 14.614 -4.886 -11.119 1.00 91.12 82 THR A O 1
ATOM 596 N N . PHE A 1 83 ? 12.984 -6.036 -12.151 1.00 90.50 83 PHE A N 1
ATOM 597 C CA . PHE A 1 83 ? 11.872 -5.635 -11.291 1.00 90.50 83 PHE A CA 1
ATOM 598 C C . PHE A 1 83 ? 11.084 -6.874 -10.844 1.00 90.50 83 PHE A C 1
ATOM 600 O O . PHE A 1 83 ? 10.639 -7.667 -11.679 1.00 90.50 83 PHE A O 1
ATOM 607 N N . HIS A 1 84 ? 10.966 -7.100 -9.530 1.00 87.75 84 HIS A N 1
ATOM 608 C CA . HIS A 1 84 ? 10.425 -8.345 -8.950 1.00 87.75 84 HIS A CA 1
ATOM 609 C C . HIS A 1 84 ? 11.024 -9.631 -9.561 1.00 87.75 84 HIS A C 1
ATOM 611 O O . HIS A 1 84 ? 10.320 -10.592 -9.865 1.00 87.75 84 HIS A O 1
ATOM 617 N N . GLY A 1 85 ? 12.341 -9.639 -9.792 1.00 88.69 85 GLY A N 1
ATOM 618 C CA . GLY A 1 85 ? 13.056 -10.797 -10.344 1.00 88.69 85 GLY A CA 1
ATOM 619 C C . GLY A 1 85 ? 12.857 -11.038 -11.845 1.00 88.69 85 GLY A C 1
ATOM 620 O O . GLY A 1 85 ? 13.383 -12.018 -12.367 1.00 88.69 85 GLY A O 1
ATOM 621 N N . LYS A 1 86 ? 12.137 -10.159 -12.553 1.00 92.06 86 LYS A N 1
ATOM 622 C CA . LYS A 1 86 ? 11.933 -10.242 -14.006 1.00 92.06 86 LYS A CA 1
ATOM 623 C C . LYS A 1 86 ? 12.602 -9.071 -14.713 1.00 92.06 86 LYS A C 1
ATOM 625 O O . LYS A 1 86 ? 12.670 -7.976 -14.160 1.00 92.06 86 LYS A O 1
ATOM 630 N N . SER A 1 87 ? 13.091 -9.291 -15.929 1.00 93.50 87 SER A N 1
ATOM 631 C CA . SER A 1 87 ? 13.691 -8.221 -16.724 1.00 93.50 87 SER A CA 1
ATOM 632 C C . SER A 1 87 ? 12.646 -7.187 -17.145 1.00 93.50 87 SER A C 1
ATOM 634 O O . SER A 1 87 ? 11.501 -7.533 -17.465 1.00 93.50 87 SER A O 1
ATOM 636 N N . TYR A 1 88 ? 13.057 -5.922 -17.163 1.00 93.44 88 TYR A N 1
ATOM 637 C CA . TYR A 1 88 ? 12.276 -4.823 -17.713 1.00 93.44 88 TYR A CA 1
ATOM 638 C C . TYR A 1 88 ? 13.137 -3.912 -18.596 1.00 93.44 88 TYR A C 1
ATOM 640 O O . TYR A 1 88 ? 14.349 -3.801 -18.390 1.00 93.44 88 TYR A O 1
ATOM 648 N N . SER A 1 89 ? 12.503 -3.241 -19.554 1.00 92.69 89 SER A N 1
ATOM 649 C CA . SER A 1 89 ? 13.096 -2.151 -20.330 1.00 92.69 89 SER A CA 1
ATOM 650 C C . SER A 1 89 ? 12.045 -1.115 -20.726 1.00 92.69 89 SER A C 1
ATOM 652 O O . SER A 1 89 ? 10.886 -1.465 -20.958 1.00 92.69 89 SER A O 1
ATOM 654 N N . THR A 1 90 ? 12.452 0.145 -20.831 1.00 92.25 90 THR A N 1
ATOM 655 C CA . THR A 1 90 ? 11.622 1.268 -21.268 1.00 92.25 90 THR A CA 1
ATOM 656 C C . THR A 1 90 ? 12.129 1.821 -22.596 1.00 92.25 90 THR A C 1
ATOM 658 O O . THR A 1 90 ? 13.330 1.841 -22.855 1.00 92.25 90 THR A O 1
ATOM 661 N N . ASP A 1 91 ? 11.200 2.246 -23.443 1.00 90.31 91 ASP A N 1
ATOM 662 C CA . ASP A 1 91 ? 11.462 2.993 -24.676 1.00 90.31 91 ASP A CA 1
ATOM 663 C C . ASP A 1 91 ? 10.606 4.259 -24.608 1.00 90.31 91 ASP A C 1
ATOM 665 O O . ASP A 1 91 ? 9.398 4.188 -24.839 1.00 90.31 91 ASP A O 1
ATOM 669 N N . GLY A 1 92 ? 11.192 5.365 -24.147 1.00 89.56 92 GLY A N 1
ATOM 670 C CA . GLY A 1 92 ? 10.525 6.595 -23.712 1.00 89.56 92 GLY A CA 1
ATOM 671 C C . GLY A 1 92 ? 10.387 6.757 -22.188 1.00 89.56 92 GLY A C 1
ATOM 672 O O . GLY A 1 92 ? 10.577 5.823 -21.408 1.00 89.56 92 GLY A O 1
ATOM 673 N N . THR A 1 93 ? 10.031 7.973 -21.761 1.00 91.50 93 THR A N 1
ATOM 674 C CA . THR A 1 93 ? 9.748 8.304 -20.353 1.00 91.50 93 THR A CA 1
ATOM 675 C C . THR A 1 93 ? 8.417 7.701 -19.911 1.00 91.50 93 THR A C 1
ATOM 677 O O . THR A 1 93 ? 7.398 7.856 -20.596 1.00 91.50 93 THR A O 1
ATOM 680 N N . LEU A 1 94 ? 8.415 7.037 -18.755 1.00 94.00 94 LEU A N 1
ATOM 681 C CA . LEU A 1 94 ? 7.257 6.315 -18.232 1.00 94.00 94 LEU A CA 1
ATOM 682 C C . LEU A 1 94 ? 7.052 6.576 -16.746 1.00 94.00 94 LEU A C 1
ATOM 684 O O . LEU A 1 94 ? 8.012 6.623 -15.991 1.00 94.00 94 LEU A O 1
ATOM 688 N N . THR A 1 95 ? 5.794 6.618 -16.327 1.00 95.00 95 THR A N 1
ATOM 689 C CA . THR A 1 95 ? 5.401 6.581 -14.918 1.00 95.00 95 THR A CA 1
ATOM 690 C C . THR A 1 95 ? 4.762 5.229 -14.635 1.00 95.00 95 THR A C 1
ATOM 692 O O . THR A 1 95 ? 3.759 4.867 -15.267 1.00 95.00 95 THR A O 1
ATOM 695 N N . LEU A 1 96 ? 5.330 4.478 -13.693 1.00 94.56 96 LEU A N 1
ATOM 696 C CA . LEU A 1 96 ? 4.705 3.284 -13.133 1.00 94.56 96 LEU A CA 1
ATOM 697 C C . LEU A 1 96 ? 3.986 3.653 -11.837 1.00 94.56 96 LEU A C 1
ATOM 699 O O . LEU A 1 96 ? 4.493 4.443 -11.048 1.00 94.56 96 LEU A O 1
ATOM 703 N N . LYS A 1 97 ? 2.810 3.073 -11.619 1.00 95.88 97 LYS A N 1
ATOM 704 C CA . LYS A 1 97 ? 1.985 3.271 -10.423 1.00 95.88 97 LYS A CA 1
ATOM 705 C C . LYS A 1 97 ? 1.613 1.919 -9.841 1.00 95.88 97 LYS A C 1
ATOM 707 O O . LYS A 1 97 ? 1.187 1.046 -10.592 1.00 95.88 97 LYS A O 1
ATOM 712 N N . ALA A 1 98 ? 1.769 1.755 -8.537 1.00 95.38 98 ALA A N 1
ATOM 713 C CA . ALA A 1 98 ? 1.243 0.638 -7.768 1.00 95.38 98 ALA A CA 1
ATOM 714 C C . ALA A 1 98 ? 0.012 1.166 -7.036 1.00 95.38 98 ALA A C 1
ATOM 716 O O . ALA A 1 98 ? 0.145 1.939 -6.091 1.00 95.38 98 ALA A O 1
ATOM 717 N N . GLN A 1 99 ? -1.177 0.828 -7.530 1.00 95.00 99 GLN A N 1
ATOM 718 C CA . GLN A 1 99 ? -2.438 1.273 -6.943 1.00 95.00 99 GLN A CA 1
ATOM 719 C C . GLN A 1 99 ? -3.015 0.151 -6.106 1.00 95.00 99 GLN A C 1
ATOM 721 O O . GLN A 1 99 ? -3.335 -0.910 -6.637 1.00 95.00 99 GLN A O 1
ATOM 726 N N . THR A 1 100 ? -3.156 0.411 -4.814 1.00 95.38 100 THR A N 1
ATOM 727 C CA . THR A 1 100 ? -3.866 -0.481 -3.910 1.00 95.38 100 THR A CA 1
ATOM 728 C C . THR A 1 100 ? -5.341 -0.113 -3.907 1.00 95.38 100 THR A C 1
ATOM 730 O O . THR A 1 100 ? -5.689 1.056 -3.726 1.00 95.38 100 THR A O 1
ATOM 733 N N . ASP A 1 101 ? -6.210 -1.100 -4.101 1.00 94.19 101 ASP A N 1
ATOM 734 C CA . ASP A 1 101 ? -7.656 -0.931 -3.955 1.00 94.19 101 ASP A CA 1
ATOM 735 C C . ASP A 1 101 ? -8.058 -0.827 -2.469 1.00 94.19 101 ASP A C 1
ATOM 737 O O . ASP A 1 101 ? -7.228 -0.788 -1.558 1.00 94.19 101 ASP A O 1
ATOM 741 N N . THR A 1 102 ? -9.363 -0.758 -2.187 1.00 94.81 102 THR A N 1
ATOM 742 C CA . THR A 1 102 ? -9.843 -0.766 -0.796 1.00 94.81 102 THR A CA 1
ATOM 743 C C . THR A 1 102 ? -9.338 -2.015 -0.075 1.00 94.81 102 THR A C 1
ATOM 745 O O . THR A 1 102 ? -9.693 -3.135 -0.436 1.00 94.81 102 THR A O 1
ATOM 748 N N . SER A 1 103 ? -8.532 -1.804 0.963 1.00 94.69 103 SER A N 1
ATOM 749 C CA . SER A 1 103 ? -7.962 -2.869 1.786 1.00 94.69 103 SER A CA 1
ATOM 750 C C . SER A 1 103 ? -8.856 -3.155 2.987 1.00 94.69 103 SER A C 1
ATOM 752 O O . SER A 1 103 ? -9.541 -2.262 3.492 1.00 94.69 103 SER A O 1
ATOM 754 N N . TYR A 1 104 ? -8.823 -4.386 3.488 1.00 94.44 104 TYR A N 1
ATOM 755 C CA . TYR A 1 104 ? -9.663 -4.838 4.596 1.00 94.44 104 TYR A CA 1
ATOM 756 C C . TYR A 1 104 ? -8.811 -5.275 5.780 1.00 94.44 104 TYR A C 1
ATOM 758 O O . TYR A 1 104 ? -7.813 -5.966 5.624 1.00 94.44 104 TYR A O 1
ATOM 766 N N . LEU A 1 105 ? -9.228 -4.896 6.982 1.00 93.44 105 LEU A N 1
ATOM 767 C CA . LEU A 1 105 ? -8.567 -5.211 8.243 1.00 93.44 105 LEU A CA 1
ATOM 768 C C . LEU A 1 105 ? -9.449 -6.177 9.039 1.00 93.44 105 LEU A C 1
ATOM 770 O O . LEU A 1 105 ? -10.666 -5.988 9.140 1.00 93.44 105 LEU A O 1
ATOM 774 N N . ALA A 1 106 ? -8.828 -7.180 9.650 1.00 95.00 106 ALA A N 1
ATOM 775 C CA . ALA A 1 106 ? -9.461 -8.044 10.638 1.00 95.00 106 ALA A CA 1
ATOM 776 C C . ALA A 1 106 ? -8.458 -8.397 11.736 1.00 95.00 106 ALA A C 1
ATOM 778 O O . ALA A 1 106 ? -7.352 -8.858 11.458 1.00 95.00 106 ALA A O 1
ATOM 779 N N . GLY A 1 107 ? -8.824 -8.192 12.996 1.00 94.62 107 GLY A N 1
ATOM 780 C CA . GLY A 1 107 ? -7.881 -8.349 14.089 1.00 94.62 107 GLY A CA 1
ATOM 781 C C . GLY A 1 107 ? -8.487 -8.255 15.477 1.00 94.62 107 GLY A C 1
ATOM 782 O O . GLY A 1 107 ? -9.698 -8.297 15.681 1.00 94.62 107 GLY A O 1
ATOM 783 N N . MET A 1 108 ? -7.596 -8.144 16.451 1.00 93.81 108 MET A N 1
ATOM 784 C CA . MET A 1 108 ? -7.897 -8.034 17.864 1.00 93.81 108 MET A CA 1
ATOM 785 C C . MET A 1 108 ? -7.182 -6.827 18.464 1.00 93.81 108 MET A C 1
ATOM 787 O O . MET A 1 108 ? -6.010 -6.566 18.185 1.00 93.81 108 MET A O 1
ATOM 791 N N . LYS A 1 109 ? -7.882 -6.135 19.357 1.00 91.12 109 LYS A N 1
ATOM 792 C CA . LYS A 1 109 ? -7.381 -5.036 20.175 1.00 91.12 109 LYS A CA 1
ATOM 793 C C . LYS A 1 109 ? -7.303 -5.467 21.629 1.00 91.12 109 LYS A C 1
ATOM 795 O O . LYS A 1 109 ? -8.298 -5.910 22.195 1.00 91.12 109 LYS A O 1
ATOM 800 N N . PHE A 1 110 ? -6.147 -5.261 22.244 1.00 89.62 110 PHE A N 1
ATOM 801 C CA . PHE A 1 110 ? -5.875 -5.533 23.652 1.00 89.62 110 PHE A CA 1
ATOM 802 C C . PHE A 1 110 ? -5.629 -4.215 24.370 1.00 89.62 110 PHE A C 1
ATOM 804 O O . PHE A 1 110 ? -4.790 -3.438 23.933 1.00 89.62 110 PHE A O 1
ATOM 811 N N . SER A 1 111 ? -6.347 -3.942 25.453 1.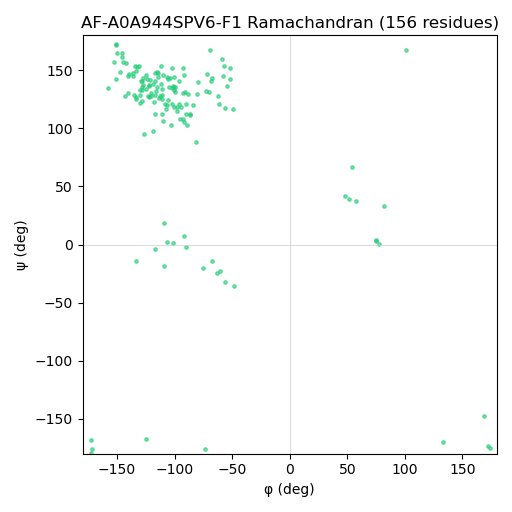00 87.06 111 SER A N 1
ATOM 812 C CA . SER A 1 111 ? -6.263 -2.677 26.191 1.00 87.06 111 SER A CA 1
ATOM 813 C C . SER A 1 111 ? -5.876 -2.926 27.648 1.00 87.06 111 SER A C 1
ATOM 815 O O . SER A 1 111 ? -6.393 -3.841 28.290 1.00 87.06 111 SER A O 1
ATOM 817 N N . THR A 1 112 ? -4.963 -2.114 28.181 1.00 79.62 112 THR A N 1
ATOM 818 C CA . THR A 1 112 ? -4.350 -2.333 29.506 1.00 79.62 112 THR A CA 1
ATOM 819 C C . THR A 1 112 ? -5.261 -1.984 30.681 1.00 79.62 112 THR A C 1
ATOM 821 O O . THR A 1 112 ? -5.031 -2.451 31.795 1.00 79.62 112 THR A O 1
ATOM 824 N N . SER A 1 113 ? -6.296 -1.164 30.486 1.00 66.69 113 SER A N 1
ATOM 825 C CA . SER A 1 113 ? -7.256 -0.825 31.542 1.00 66.69 113 SER A CA 1
ATOM 826 C C . SER A 1 113 ? -8.583 -0.348 30.967 1.00 66.69 113 SER A C 1
ATOM 828 O O . SER A 1 113 ? -8.621 0.513 30.096 1.00 66.69 113 SER A O 1
ATOM 830 N N . VAL A 1 114 ? -9.678 -0.854 31.517 1.00 59.88 114 VAL A N 1
ATOM 831 C CA . VAL A 1 114 ? -11.014 -0.261 31.398 1.00 59.88 114 VAL A CA 1
ATOM 832 C C . VAL A 1 114 ? -11.091 0.876 32.423 1.00 59.88 114 VAL A C 1
ATOM 834 O O . VAL A 1 114 ? -10.762 0.666 33.588 1.00 59.88 114 VAL A O 1
ATOM 837 N N . ASN A 1 115 ? -11.516 2.072 32.010 1.00 59.69 115 ASN A N 1
ATOM 838 C CA . ASN A 1 115 ? -11.907 3.186 32.897 1.00 59.69 115 ASN A CA 1
ATOM 839 C C . ASN A 1 115 ? -10.787 4.067 33.488 1.00 59.69 115 ASN A C 1
ATOM 841 O O . ASN A 1 115 ? -10.939 4.604 34.586 1.00 59.69 115 ASN A O 1
ATOM 845 N N . LYS A 1 116 ? -9.686 4.290 32.757 1.00 67.94 116 LYS A N 1
ATOM 846 C CA . LYS A 1 116 ? -8.723 5.362 33.078 1.00 67.94 116 LYS A CA 1
ATOM 847 C C . LYS A 1 116 ? -8.671 6.428 31.976 1.00 67.94 116 LYS A C 1
ATOM 849 O O . LYS A 1 116 ? -8.847 6.078 30.811 1.00 67.94 116 LYS A O 1
ATOM 854 N N . PRO A 1 117 ? -8.410 7.707 32.320 1.00 73.69 117 PRO A N 1
ATOM 855 C CA . PRO A 1 117 ? -8.330 8.803 31.347 1.00 73.69 117 PRO A CA 1
ATOM 856 C C . PRO A 1 117 ? -7.184 8.638 30.339 1.00 73.69 117 PRO A C 1
ATOM 858 O O . PRO A 1 117 ? -7.270 9.152 29.230 1.00 73.69 117 PRO A O 1
ATOM 861 N N . LEU A 1 118 ? -6.138 7.889 30.700 1.00 80.25 118 LEU A N 1
ATOM 862 C CA . LEU A 1 118 ? -5.103 7.425 29.782 1.00 80.25 118 LEU A CA 1
ATOM 863 C C . LEU A 1 118 ? -5.235 5.910 29.616 1.00 80.25 118 LEU A C 1
ATOM 865 O O . LEU A 1 118 ? -5.222 5.175 30.606 1.00 80.25 118 LEU A O 1
ATOM 869 N N . ASN A 1 119 ? -5.353 5.455 28.370 1.00 76.06 119 ASN A N 1
ATOM 870 C CA . ASN A 1 119 ? -5.496 4.047 28.020 1.00 76.06 119 ASN A CA 1
ATOM 871 C C . ASN A 1 119 ? -4.482 3.683 26.934 1.00 76.06 119 ASN A C 1
ATOM 873 O O . ASN A 1 119 ? -4.406 4.352 25.904 1.00 76.06 119 ASN A O 1
ATOM 877 N N . PHE A 1 120 ? -3.723 2.616 27.171 1.00 84.88 120 PHE A N 1
ATOM 878 C CA . PHE A 1 120 ? -2.821 2.044 26.180 1.00 84.88 120 PHE A CA 1
ATOM 879 C C . PHE A 1 120 ? -3.454 0.798 25.586 1.00 84.88 120 PHE A C 1
ATOM 881 O O . PHE A 1 120 ? -3.938 -0.067 26.323 1.00 84.88 120 PHE A O 1
ATOM 888 N N . TYR A 1 121 ? -3.387 0.680 24.265 1.00 87.31 121 TYR A N 1
ATOM 889 C CA . TYR A 1 121 ? -3.857 -0.495 23.558 1.00 87.31 121 TYR A CA 1
ATOM 890 C C . TYR A 1 121 ? -2.830 -0.973 22.534 1.00 87.31 121 TYR A C 1
ATOM 892 O O . TYR A 1 121 ? -2.050 -0.189 21.997 1.00 87.31 121 TYR A O 1
ATOM 900 N N . ALA A 1 122 ? -2.864 -2.269 22.260 1.00 90.31 122 ALA A N 1
ATOM 901 C CA . ALA A 1 122 ? -2.154 -2.915 21.173 1.00 90.31 122 ALA A CA 1
ATOM 902 C C . ALA A 1 122 ? -3.175 -3.519 20.207 1.00 90.31 122 ALA A C 1
ATOM 904 O O . ALA A 1 122 ? -4.248 -3.956 20.627 1.00 90.31 122 ALA A O 1
ATOM 905 N N . ARG A 1 123 ? -2.839 -3.546 18.919 1.00 90.81 123 ARG A N 1
ATOM 906 C CA . ARG A 1 123 ? -3.634 -4.183 17.866 1.00 90.81 123 ARG A CA 1
ATOM 907 C C . ARG A 1 123 ? -2.788 -5.242 17.184 1.00 90.81 123 ARG A C 1
ATOM 909 O O . ARG A 1 123 ? -1.598 -5.034 16.975 1.00 90.81 123 ARG A O 1
ATOM 916 N N . THR A 1 124 ? -3.405 -6.357 16.837 1.00 94.19 124 THR A N 1
ATOM 917 C CA . THR A 1 124 ? -2.803 -7.400 16.004 1.00 94.19 124 THR A CA 1
ATOM 918 C C . THR A 1 124 ? -3.863 -7.935 15.061 1.00 94.19 124 THR A C 1
ATOM 920 O O . THR A 1 124 ? -5.034 -7.995 15.429 1.00 94.19 124 THR A O 1
ATOM 923 N N . GLY A 1 125 ? -3.491 -8.302 13.846 1.00 93.44 125 GLY A N 1
ATOM 924 C CA . GLY A 1 125 ? -4.456 -8.734 12.853 1.00 93.44 125 GLY A CA 1
ATOM 925 C C . GLY A 1 125 ? -3.834 -8.919 11.487 1.00 93.44 125 GLY A C 1
ATOM 926 O O . GLY A 1 125 ? -2.618 -8.834 11.321 1.00 93.44 125 GLY A O 1
ATOM 927 N N . LEU A 1 126 ? -4.711 -9.169 10.530 1.00 95.75 126 LEU A N 1
ATOM 928 C CA . LEU A 1 126 ? -4.399 -9.303 9.124 1.00 95.75 126 LEU A CA 1
ATOM 929 C C . LEU A 1 126 ? -4.962 -8.097 8.378 1.00 95.75 126 LEU A C 1
ATOM 931 O O . LEU A 1 126 ? -6.018 -7.560 8.734 1.00 95.75 126 LEU A O 1
ATOM 935 N N . ILE A 1 127 ? -4.234 -7.693 7.348 1.00 93.50 127 ILE A N 1
ATOM 936 C CA . ILE A 1 127 ? -4.697 -6.758 6.334 1.00 93.50 127 ILE A CA 1
ATOM 937 C C . ILE A 1 127 ? -4.736 -7.563 5.040 1.00 93.50 127 ILE A C 1
ATOM 939 O O . ILE A 1 127 ? -3.812 -8.328 4.790 1.00 93.50 127 ILE A O 1
ATOM 943 N N . PHE A 1 128 ? -5.805 -7.411 4.274 1.00 94.12 128 PHE A N 1
ATOM 944 C CA . PHE A 1 128 ? -5.981 -8.015 2.959 1.00 94.12 128 PHE A CA 1
ATOM 945 C C . PHE A 1 128 ? -6.060 -6.896 1.936 1.00 94.12 128 PHE A C 1
ATOM 947 O O . PHE A 1 128 ? -6.790 -5.920 2.158 1.00 94.12 128 PHE A O 1
ATOM 954 N N . TRP A 1 129 ? -5.315 -7.019 0.847 1.00 94.38 129 TRP A N 1
ATOM 955 C CA . TRP A 1 129 ? -5.213 -5.961 -0.151 1.00 94.38 129 TRP A CA 1
ATOM 956 C C . TRP A 1 129 ? -4.955 -6.524 -1.548 1.00 94.38 129 TRP A C 1
ATOM 958 O O . TRP A 1 129 ? -4.589 -7.682 -1.725 1.00 94.38 129 TRP A O 1
ATOM 968 N N . ASP A 1 130 ? -5.163 -5.676 -2.545 1.00 95.00 130 ASP A N 1
ATOM 969 C CA . ASP A 1 130 ? -4.967 -5.987 -3.956 1.00 95.00 130 ASP A CA 1
ATOM 970 C C . ASP A 1 130 ? -4.230 -4.810 -4.587 1.00 95.00 130 ASP A C 1
ATOM 972 O O . ASP A 1 130 ? -4.625 -3.659 -4.373 1.00 95.00 130 ASP A O 1
ATOM 976 N N . VAL A 1 131 ? -3.138 -5.099 -5.295 1.00 94.25 131 VAL A N 1
ATOM 977 C CA . VAL A 1 131 ? -2.301 -4.095 -5.953 1.00 94.25 131 VAL A CA 1
ATOM 978 C C . VAL A 1 131 ? -2.302 -4.310 -7.458 1.00 94.25 131 VAL A C 1
ATOM 980 O O . VAL A 1 131 ? -1.831 -5.336 -7.957 1.00 94.25 131 VAL A O 1
ATOM 983 N N . ASP A 1 132 ? -2.709 -3.272 -8.183 1.00 94.31 132 ASP A N 1
ATOM 984 C CA . ASP A 1 132 ? -2.590 -3.182 -9.632 1.00 94.31 132 ASP A CA 1
ATOM 985 C C . ASP A 1 132 ? -1.415 -2.280 -10.024 1.00 94.31 132 ASP A C 1
ATOM 987 O O . ASP A 1 132 ? -1.391 -1.076 -9.747 1.00 94.31 132 ASP 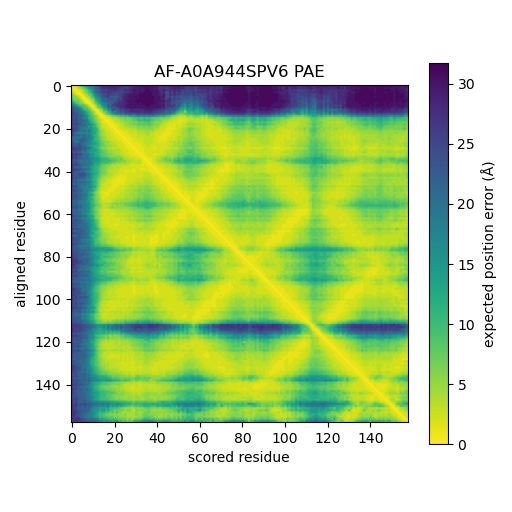A O 1
ATOM 991 N N . PHE A 1 133 ? -0.462 -2.846 -10.763 1.00 93.06 133 PHE A N 1
ATOM 992 C CA . PHE A 1 133 ? 0.643 -2.097 -11.347 1.00 93.06 133 PHE A CA 1
ATOM 993 C C . PHE A 1 133 ? 0.271 -1.588 -12.736 1.00 93.06 133 PHE A C 1
ATOM 995 O O . PHE A 1 133 ? -0.009 -2.370 -13.652 1.00 93.06 133 PHE A O 1
ATOM 1002 N N . LYS A 1 134 ? 0.307 -0.268 -12.908 1.00 93.38 134 LYS A N 1
ATOM 1003 C CA . LYS A 1 134 ? -0.070 0.445 -14.132 1.00 93.38 134 LYS A CA 1
ATOM 1004 C C . LYS A 1 134 ? 1.129 1.181 -14.706 1.00 93.38 134 LYS A C 1
ATOM 1006 O O . LYS A 1 134 ? 1.913 1.761 -13.965 1.00 93.38 134 LYS A O 1
ATOM 1011 N N . VAL A 1 135 ? 1.255 1.176 -16.028 1.00 93.62 135 VAL A N 1
ATOM 1012 C CA . VAL A 1 135 ? 2.192 2.034 -16.763 1.00 93.62 135 VAL A CA 1
ATOM 1013 C C . VAL A 1 135 ? 1.425 3.149 -17.466 1.00 93.62 135 VAL A C 1
ATOM 1015 O O . VAL A 1 135 ? 0.317 2.931 -17.955 1.00 93.62 135 VAL A O 1
ATOM 1018 N N . SER A 1 136 ? 2.023 4.333 -17.538 1.00 92.38 136 SER A N 1
ATOM 1019 C CA . SER A 1 136 ? 1.561 5.479 -18.327 1.00 92.38 136 SER A CA 1
ATOM 1020 C C . SER A 1 136 ? 2.762 6.272 -18.858 1.00 92.38 136 SER A C 1
ATOM 1022 O O . SER A 1 136 ? 3.869 6.103 -18.352 1.00 92.38 136 SER A O 1
ATOM 1024 N N . GLY A 1 137 ? 2.574 7.105 -19.884 1.00 89.25 137 GLY A N 1
ATOM 1025 C CA . GLY A 1 137 ? 3.640 7.936 -20.462 1.00 89.25 137 GLY A CA 1
ATOM 1026 C C . GLY A 1 137 ? 3.682 7.884 -21.988 1.00 89.25 137 GLY A C 1
ATOM 1027 O O . GLY A 1 137 ? 2.766 7.371 -22.629 1.00 89.25 137 GLY A O 1
ATOM 1028 N N . SER A 1 138 ? 4.746 8.436 -22.576 1.00 84.00 138 SER A N 1
ATOM 1029 C CA . SER A 1 138 ? 4.913 8.546 -24.035 1.00 84.00 138 SER A CA 1
ATOM 1030 C C . SER A 1 138 ? 5.661 7.366 -24.666 1.00 84.00 138 SER A C 1
ATOM 1032 O O . SER A 1 138 ? 6.010 7.432 -25.842 1.00 84.00 138 SER A O 1
ATOM 1034 N N . GLY A 1 139 ? 5.935 6.320 -23.886 1.00 87.38 139 GLY A N 1
ATOM 1035 C CA . GLY A 1 139 ? 6.792 5.204 -24.266 1.00 87.38 139 GLY A CA 1
ATOM 1036 C C . GLY A 1 139 ? 6.148 3.824 -24.157 1.00 87.38 139 GLY A C 1
ATOM 1037 O O . GLY A 1 139 ? 4.939 3.682 -23.957 1.00 87.38 139 GLY A O 1
ATOM 1038 N N . THR A 1 140 ? 6.977 2.784 -24.244 1.00 91.88 140 THR A N 1
ATOM 1039 C CA . THR A 1 140 ? 6.566 1.396 -24.000 1.00 91.88 140 THR A CA 1
ATOM 1040 C C . THR A 1 140 ? 7.383 0.752 -22.888 1.00 91.88 140 THR A C 1
ATOM 1042 O O . THR A 1 140 ? 8.599 0.911 -22.817 1.00 91.88 140 THR A O 1
ATOM 1045 N N . LEU A 1 141 ? 6.704 0.019 -22.004 1.00 92.56 141 LEU A N 1
ATOM 1046 C CA . LEU A 1 141 ? 7.339 -0.839 -21.007 1.00 92.56 141 LEU A CA 1
ATOM 1047 C C . LEU A 1 141 ? 7.373 -2.259 -21.552 1.00 92.56 141 LEU A C 1
ATOM 1049 O O . LEU A 1 141 ? 6.322 -2.845 -21.785 1.00 92.56 141 LEU A O 1
ATOM 1053 N N . THR A 1 142 ? 8.550 -2.852 -21.687 1.00 93.75 142 THR A N 1
ATOM 1054 C CA . THR A 1 142 ? 8.672 -4.299 -21.865 1.00 93.75 142 THR A CA 1
ATOM 1055 C C . THR A 1 142 ? 8.994 -4.929 -20.520 1.00 93.75 142 THR A C 1
ATOM 1057 O O . THR A 1 142 ? 10.026 -4.629 -19.934 1.00 93.75 142 THR A O 1
ATOM 1060 N N . TYR A 1 143 ? 8.114 -5.795 -20.020 1.00 92.69 143 TYR A N 1
ATOM 1061 C CA . TYR A 1 143 ? 8.261 -6.494 -18.745 1.00 92.69 143 TYR A CA 1
ATOM 1062 C C . TYR A 1 143 ? 8.067 -7.994 -18.951 1.00 92.69 143 TYR A C 1
ATOM 1064 O O . TYR A 1 143 ? 7.039 -8.429 -19.475 1.00 92.69 143 TYR A O 1
ATOM 1072 N N . ASN A 1 144 ? 9.061 -8.798 -18.557 1.00 94.38 144 ASN A N 1
ATOM 1073 C CA . ASN A 1 144 ? 9.049 -10.255 -18.737 1.00 94.38 144 ASN A CA 1
ATOM 1074 C C . ASN A 1 144 ? 8.732 -10.695 -20.185 1.00 94.38 144 ASN A C 1
ATOM 1076 O O . ASN A 1 144 ? 7.957 -11.625 -20.413 1.00 94.38 144 ASN A O 1
ATOM 1080 N N . GLY A 1 145 ? 9.273 -9.971 -21.169 1.00 90.44 145 GLY A N 1
ATOM 1081 C CA . GLY A 1 145 ? 9.063 -10.230 -22.599 1.00 90.44 145 GLY A CA 1
ATOM 1082 C C . GLY A 1 145 ? 7.716 -9.766 -23.171 1.00 90.44 145 GLY A C 1
ATOM 1083 O O . GLY A 1 145 ? 7.488 -9.945 -24.361 1.00 90.44 145 GLY A O 1
ATOM 1084 N N . SER A 1 146 ? 6.832 -9.168 -22.365 1.00 92.44 146 SER A N 1
ATOM 1085 C CA . SER A 1 146 ? 5.564 -8.586 -22.829 1.00 92.44 146 SER A CA 1
ATOM 1086 C C . SER A 1 146 ? 5.651 -7.064 -22.868 1.00 92.44 146 SER A C 1
ATOM 1088 O O . SER A 1 146 ? 6.146 -6.458 -21.921 1.00 92.44 146 SER A O 1
ATOM 1090 N N . THR A 1 147 ? 5.157 -6.444 -23.939 1.00 92.38 147 THR A N 1
ATOM 1091 C CA . THR A 1 147 ? 5.201 -4.986 -24.126 1.00 92.38 147 THR A CA 1
ATOM 1092 C C . THR A 1 147 ? 3.859 -4.338 -23.786 1.00 92.38 147 THR A C 1
ATOM 1094 O O . THR A 1 147 ? 2.803 -4.770 -24.248 1.00 92.38 147 THR A O 1
ATOM 1097 N N . TYR A 1 148 ? 3.911 -3.263 -23.005 1.00 88.69 148 TYR A N 1
ATOM 1098 C CA . TYR A 1 148 ? 2.778 -2.510 -22.490 1.00 88.69 148 TYR A CA 1
ATOM 1099 C C . TYR A 1 148 ? 2.895 -1.050 -22.927 1.00 88.69 148 TYR A C 1
ATOM 1101 O O . TYR A 1 148 ? 3.907 -0.393 -22.692 1.00 88.69 148 TYR A O 1
ATOM 1109 N N . ASN A 1 149 ? 1.834 -0.540 -23.546 1.00 82.62 149 ASN A N 1
ATOM 1110 C CA . ASN A 1 149 ? 1.689 0.868 -23.896 1.00 82.62 149 ASN A CA 1
ATOM 1111 C C . ASN A 1 149 ? 0.463 1.409 -23.151 1.00 82.62 149 ASN A C 1
ATOM 1113 O O . ASN A 1 149 ? -0.671 1.152 -23.559 1.00 82.62 149 ASN A O 1
ATOM 1117 N N . SER A 1 150 ? 0.718 2.062 -22.014 1.00 76.31 150 SER A N 1
ATOM 1118 C CA . SER A 1 150 ? -0.277 2.660 -21.111 1.00 76.31 150 SER A CA 1
ATOM 1119 C C . SER A 1 150 ? -1.397 1.714 -20.628 1.00 76.31 150 SER A C 1
ATOM 1121 O O . SER A 1 150 ? -2.558 1.879 -21.006 1.00 76.31 150 SER A O 1
ATOM 1123 N N . LYS A 1 151 ? -1.064 0.687 -19.825 1.00 84.12 151 LYS A N 1
ATOM 1124 C CA . LYS A 1 151 ? -1.995 -0.351 -19.312 1.00 84.12 151 LYS A CA 1
ATOM 1125 C C . LYS A 1 151 ? -1.555 -0.922 -17.955 1.00 84.12 151 LYS A C 1
ATOM 1127 O O . LYS A 1 151 ? -0.440 -0.666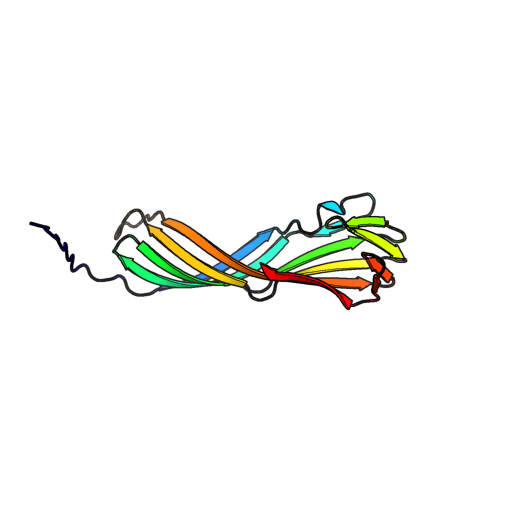 -17.509 1.00 84.12 151 LYS A O 1
ATOM 1132 N N . SER A 1 152 ? -2.403 -1.739 -17.326 1.00 85.25 152 SER A N 1
ATOM 1133 C CA . SER A 1 152 ? -1.984 -2.620 -16.224 1.00 85.25 152 SER A CA 1
ATOM 1134 C C . SER A 1 152 ? -1.063 -3.735 -16.737 1.00 85.25 152 SER A C 1
ATOM 1136 O O . SER A 1 152 ? -1.302 -4.267 -17.825 1.00 85.25 152 SER A O 1
ATOM 1138 N N . PHE A 1 153 ? -0.028 -4.091 -15.972 1.00 88.00 153 PHE A N 1
ATOM 1139 C CA . PHE A 1 153 ? 0.982 -5.081 -16.385 1.00 88.00 153 PHE A CA 1
ATOM 1140 C C . PHE A 1 153 ? 1.331 -6.145 -15.330 1.00 88.00 153 PHE A C 1
ATOM 1142 O O . PHE A 1 153 ? 1.952 -7.155 -15.666 1.00 88.00 153 PHE A O 1
ATOM 1149 N N . LEU A 1 154 ? 0.937 -5.947 -14.071 1.00 87.50 154 LEU A N 1
ATOM 1150 C CA . LEU A 1 154 ? 1.084 -6.914 -12.981 1.00 87.50 154 LEU A CA 1
ATOM 1151 C C . LEU A 1 154 ? -0.040 -6.686 -11.963 1.00 87.50 154 LEU A C 1
ATOM 1153 O O . LEU A 1 154 ? -0.402 -5.541 -11.706 1.00 87.50 154 LEU A O 1
ATOM 1157 N N . LYS A 1 155 ? -0.564 -7.770 -11.394 1.00 88.06 155 LYS A N 1
ATOM 1158 C CA . LYS A 1 155 ? -1.536 -7.759 -10.298 1.00 88.06 155 LYS A CA 1
ATOM 1159 C C . LYS A 1 155 ? -1.030 -8.675 -9.189 1.00 88.06 155 LYS A C 1
ATOM 1161 O O . LYS A 1 155 ? -0.509 -9.753 -9.494 1.00 88.06 155 LYS A O 1
ATOM 1166 N N . VAL A 1 156 ? -1.117 -8.220 -7.944 1.00 85.06 156 VAL A N 1
ATOM 1167 C CA . VAL A 1 156 ? -0.639 -8.946 -6.763 1.00 85.06 156 VAL A CA 1
ATOM 1168 C C . VAL A 1 156 ? -1.711 -8.901 -5.682 1.00 85.06 156 VAL A C 1
ATOM 1170 O O . VAL A 1 156 ? -2.114 -7.818 -5.268 1.00 85.06 156 VAL A O 1
ATOM 1173 N N . ASP A 1 157 ? -2.098 -10.076 -5.194 1.00 86.31 157 ASP A N 1
ATOM 1174 C CA . ASP A 1 157 ? -3.060 -10.233 -4.101 1.00 86.31 157 ASP A CA 1
ATOM 1175 C C . ASP A 1 157 ? -2.300 -10.525 -2.792 1.00 86.31 157 ASP A C 1
ATOM 1177 O O . ASP A 1 157 ? -1.346 -11.317 -2.796 1.00 86.31 157 ASP A O 1
ATOM 1181 N N . GLY A 1 158 ? -2.703 -9.879 -1.693 1.00 68.69 158 GLY A N 1
ATOM 1182 C CA . GLY A 1 158 ? -2.060 -9.941 -0.371 1.00 68.69 158 GLY A CA 1
ATOM 1183 C C . GLY A 1 158 ? -2.994 -10.331 0.766 1.00 68.69 158 GLY A C 1
ATOM 1184 O O . GLY A 1 158 ? -4.179 -9.921 0.752 1.00 68.69 158 GLY A O 1
#

Solvent-accessible surface area (backbone atoms only — not comparable to full-atom values): 8769 Å² total; per-residue (Å²): 138,86,85,82,83,82,86,82,78,91,61,86,69,59,75,68,44,80,48,73,49,80,41,82,45,78,50,66,90,62,62,76,66,67,56,91,76,42,48,76,46,38,63,33,74,22,48,37,41,35,46,35,43,46,80,46,82,40,36,24,43,34,36,33,42,31,46,44,41,50,29,39,34,40,41,43,56,69,40,71,53,59,56,98,89,32,52,36,37,30,49,36,42,32,39,38,34,43,39,31,47,71,23,39,38,44,35,39,35,41,39,82,54,73,93,54,100,74,68,56,70,49,75,52,69,50,70,37,40,40,35,43,31,32,41,39,64,85,28,38,42,32,47,71,91,44,79,40,68,58,43,75,80,49,76,51,82,82

Nearest PDB structures (foldseek):
  2x27-assembly1_X  TM=3.148E-01  e=3.049E+00  Pseudomonas aeruginosa
  2r4l-assembly2_B  TM=2.604E-01  e=4.568E+00  Escherichia coli
  2r4p-assembly2_B  TM=1.807E-01  e=3.049E+00  Escherichia coli